Protein AF-A0A7C1S244-F1 (afdb_monomer)

Mean predicted aligned error: 8.12 Å

pLDDT: mean 73.87, std 13.4, range [36.84, 87.19]

Sequence (78 aa):
MASQGILKIIESSEKTVAEMLNSEDFVVIGLFELRPDEIKHLLEYYTQRNYLVEFGKGFPAPGSQESHPYAIIRKAFF

Secondary structure (DSSP, 8-state):
-----------S-HHHHHHHHHHSSEEEEE-TTS-HHHHHHHHHHHHTTTEEEEEEEEEEPTT--SEEEEEEEEE---

Radius of gyration: 12.25 Å; Cα contacts (8 Å, |Δi|>4): 114; chains: 1; bounding box: 37×20×34 Å

Nearest PDB structures (foldseek):
  2o0l-assembly1_A  TM=5.932E-01  e=7.125E-01  Homo sapiens
  3d3s-assembly1_B  TM=5.972E-01  e=1.470E+00  Bordetella parapertussis 12822
  2peh-assembly1_A  TM=4.963E-01  e=2.841E+00  Homo sapiens

Foldseek 3Di:
DDFDADADEDDQDLVVLVVSQVVGQKYKYFCVVPDPVSVVVSVVVLVVVQWDKDKDWADADVPGNHIGIMIMTGHDDD

Structure (mmCIF, N/CA/C/O backbone):
data_AF-A0A7C1S244-F1
#
_entry.id   AF-A0A7C1S244-F1
#
loop_
_atom_site.group_PDB
_atom_site.id
_atom_site.type_symbol
_atom_site.label_atom_id
_atom_site.label_alt_id
_atom_site.label_comp_id
_atom_site.label_asym_id
_atom_site.label_entity_id
_atom_site.label_seq_id
_atom_site.pdbx_PDB_ins_code
_atom_site.Cartn_x
_atom_site.Cartn_y
_atom_site.Cartn_z
_atom_site.occupancy
_atom_site.B_iso_or_equiv
_atom_site.auth_seq_id
_atom_site.auth_comp_id
_atom_site.auth_asym_id
_atom_site.auth_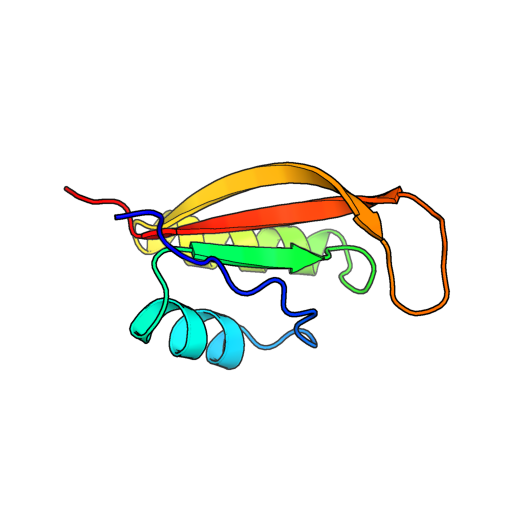atom_id
_atom_site.pdbx_PDB_model_num
ATOM 1 N N . MET 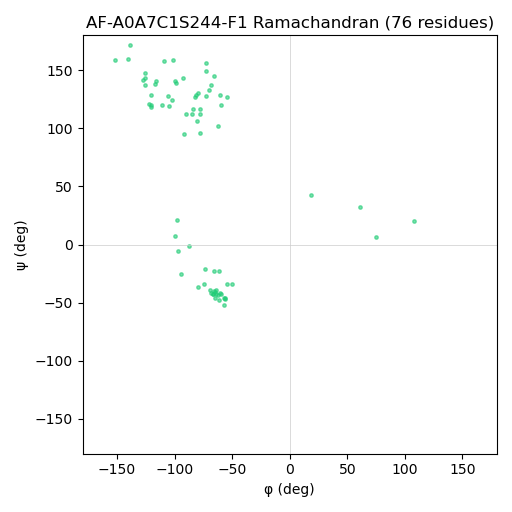A 1 1 ? -24.524 1.570 -2.260 1.00 40.06 1 MET A N 1
ATOM 2 C CA . MET A 1 1 ? -23.390 2.517 -2.263 1.00 40.06 1 MET A CA 1
ATOM 3 C C . MET A 1 1 ? -22.171 1.751 -2.728 1.00 40.06 1 MET A C 1
ATOM 5 O O . MET A 1 1 ? -21.799 0.801 -2.058 1.00 40.06 1 MET A O 1
ATOM 9 N N . ALA A 1 2 ? -21.633 2.069 -3.903 1.00 36.84 2 ALA A N 1
ATOM 10 C CA . ALA A 1 2 ? -20.349 1.528 -4.336 1.00 36.84 2 ALA A CA 1
ATOM 11 C C . ALA A 1 2 ? -19.273 2.507 -3.855 1.00 36.84 2 ALA A C 1
ATOM 13 O O . ALA A 1 2 ? -19.270 3.652 -4.307 1.00 36.84 2 ALA A O 1
ATOM 14 N N . SER A 1 3 ? -18.434 2.094 -2.902 1.00 40.38 3 SER A N 1
ATOM 15 C CA . SER A 1 3 ? -17.258 2.873 -2.502 1.00 40.38 3 SER A CA 1
ATOM 16 C C . SER A 1 3 ? -16.356 3.047 -3.727 1.00 40.38 3 SER A C 1
ATOM 18 O O . SER A 1 3 ? -15.936 2.061 -4.335 1.00 40.38 3 SER A O 1
ATOM 20 N N . GLN A 1 4 ? -16.112 4.295 -4.128 1.00 42.84 4 GLN A N 1
ATOM 21 C CA . GLN A 1 4 ? -15.147 4.628 -5.173 1.00 42.84 4 GLN A CA 1
ATOM 22 C C . GLN A 1 4 ? -13.761 4.617 -4.533 1.00 42.84 4 GLN A C 1
ATOM 24 O O . GLN A 1 4 ? -13.448 5.508 -3.762 1.00 42.84 4 GLN A O 1
ATOM 29 N N . GLY A 1 5 ? -12.952 3.595 -4.810 1.00 43.03 5 GLY A N 1
ATOM 30 C CA . GLY A 1 5 ? -11.541 3.621 -4.434 1.00 43.03 5 GLY A CA 1
ATOM 31 C C . GLY A 1 5 ? -10.736 4.399 -5.463 1.00 43.03 5 GLY A C 1
ATOM 32 O O . GLY A 1 5 ? -10.804 4.093 -6.656 1.00 43.03 5 GLY A O 1
ATOM 33 N N . ILE A 1 6 ? -9.967 5.391 -5.025 1.00 50.19 6 ILE A N 1
ATOM 34 C CA . ILE A 1 6 ? -9.054 6.121 -5.905 1.00 50.19 6 ILE A CA 1
ATOM 35 C C . ILE A 1 6 ? -7.798 5.272 -6.141 1.00 50.19 6 ILE A C 1
ATOM 37 O O . ILE A 1 6 ? -7.020 5.001 -5.226 1.00 50.19 6 ILE A O 1
ATOM 41 N N . LEU A 1 7 ? -7.573 4.885 -7.398 1.00 45.19 7 LEU A N 1
ATOM 42 C CA . LEU A 1 7 ? -6.308 4.314 -7.857 1.00 45.19 7 LEU A CA 1
ATOM 43 C C . LEU A 1 7 ? -5.306 5.464 -8.045 1.00 45.19 7 LEU A C 1
ATOM 45 O O . LEU A 1 7 ? -5.329 6.140 -9.073 1.00 45.19 7 LEU A O 1
ATOM 49 N N . LYS A 1 8 ? -4.453 5.732 -7.050 1.00 51.38 8 LYS A N 1
ATOM 50 C CA . LYS A 1 8 ? -3.405 6.758 -7.157 1.00 51.38 8 LYS A CA 1
ATOM 51 C C . LYS A 1 8 ? -2.036 6.132 -6.953 1.00 51.38 8 LYS A C 1
ATOM 53 O O . LYS A 1 8 ? -1.801 5.434 -5.977 1.00 51.38 8 LYS A O 1
ATOM 58 N N . ILE A 1 9 ? -1.141 6.400 -7.892 1.00 50.41 9 ILE A N 1
ATOM 59 C CA . ILE A 1 9 ? 0.268 6.022 -7.823 1.00 50.41 9 ILE A CA 1
ATOM 60 C C . ILE A 1 9 ? 0.918 7.031 -6.879 1.00 50.41 9 ILE A C 1
ATOM 62 O O . ILE A 1 9 ? 0.905 8.228 -7.166 1.00 50.41 9 ILE A O 1
ATOM 66 N N . ILE A 1 10 ? 1.356 6.575 -5.707 1.00 55.00 10 ILE A N 1
ATOM 67 C CA . ILE A 1 10 ? 1.913 7.438 -4.664 1.00 55.00 10 ILE A CA 1
ATOM 68 C C . ILE A 1 10 ? 3.425 7.253 -4.654 1.00 55.00 10 ILE A C 1
ATOM 70 O O . ILE A 1 10 ? 3.908 6.162 -4.359 1.00 55.00 10 ILE A O 1
ATOM 74 N N . GLU A 1 11 ? 4.151 8.338 -4.911 1.00 50.31 11 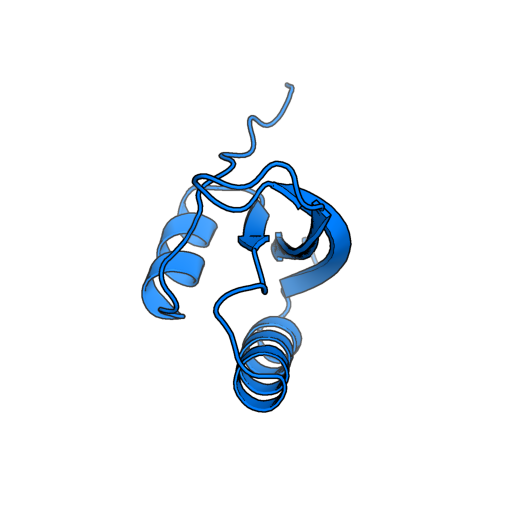GLU A N 1
ATOM 75 C CA . GLU A 1 11 ? 5.574 8.457 -4.593 1.00 50.31 11 GLU A CA 1
ATOM 76 C C . GLU A 1 11 ? 5.749 8.345 -3.066 1.00 50.31 11 GLU A C 1
ATOM 78 O O . GLU A 1 11 ? 5.398 9.247 -2.306 1.00 50.31 11 GLU A O 1
ATOM 83 N N . SER A 1 12 ? 6.177 7.155 -2.639 1.00 52.69 12 SER A N 1
ATOM 84 C CA . SER A 1 12 ? 6.841 6.738 -1.390 1.00 52.69 12 SER A CA 1
ATOM 85 C C . SER A 1 12 ? 6.786 7.623 -0.124 1.00 52.69 12 SER A C 1
ATOM 87 O O . SER A 1 12 ? 7.792 7.742 0.579 1.00 52.69 12 SER A O 1
ATOM 89 N N . SER A 1 13 ? 5.656 8.220 0.251 1.00 58.97 13 SER A N 1
ATOM 90 C CA . SER A 1 13 ? 5.541 8.868 1.562 1.00 58.97 13 SER A CA 1
ATOM 91 C C . SER A 1 13 ? 4.415 8.245 2.388 1.00 58.97 13 SER A C 1
ATOM 93 O O . SER A 1 13 ? 3.239 8.295 2.020 1.00 58.97 13 SER A O 1
ATOM 95 N N . GLU A 1 14 ? 4.778 7.658 3.537 1.00 62.31 14 GLU A N 1
ATOM 96 C CA . GLU A 1 14 ? 3.843 7.139 4.555 1.00 62.31 14 GLU A CA 1
ATOM 97 C C . GLU A 1 14 ? 2.776 8.181 4.920 1.00 62.31 14 GLU A C 1
ATOM 99 O O . GLU A 1 14 ? 1.612 7.860 5.171 1.00 62.31 14 GLU A O 1
ATOM 104 N N . LYS A 1 15 ? 3.179 9.458 4.899 1.00 63.19 15 LYS A N 1
ATOM 105 C CA . LYS A 1 15 ? 2.321 10.609 5.163 1.00 63.19 15 LYS A CA 1
ATOM 106 C C . LYS A 1 15 ? 1.220 10.750 4.109 1.00 63.19 15 LYS A C 1
ATOM 108 O O . LYS A 1 15 ? 0.070 10.960 4.475 1.00 63.19 15 LYS A O 1
ATOM 113 N N . THR A 1 16 ? 1.535 10.558 2.829 1.00 72.25 16 THR A N 1
ATOM 114 C CA . THR A 1 16 ? 0.554 10.636 1.734 1.00 72.25 16 THR A CA 1
ATOM 115 C C . THR A 1 16 ? -0.467 9.509 1.816 1.00 72.25 16 THR A C 1
ATOM 117 O O . THR A 1 16 ? -1.660 9.742 1.655 1.00 72.25 16 THR A O 1
ATOM 120 N N . VAL A 1 17 ? -0.024 8.291 2.117 1.00 73.94 17 VAL A N 1
ATOM 121 C CA . VAL A 1 17 ? -0.923 7.138 2.257 1.00 73.94 17 VAL A CA 1
ATOM 122 C C . VAL A 1 17 ? -1.836 7.307 3.474 1.00 73.94 17 VAL A C 1
ATOM 124 O O . VAL A 1 17 ? -3.033 7.059 3.372 1.00 73.94 17 VAL A O 1
ATOM 127 N N . ALA A 1 18 ? -1.308 7.778 4.609 1.00 72.12 18 ALA A N 1
ATOM 128 C CA . ALA A 1 18 ? -2.107 8.050 5.804 1.00 72.12 18 ALA A CA 1
ATOM 129 C C . ALA A 1 18 ? -3.128 9.182 5.585 1.00 72.12 18 ALA A C 1
ATOM 131 O O . ALA A 1 18 ? -4.275 9.067 6.012 1.00 72.12 18 ALA A O 1
ATOM 132 N N . GLU A 1 19 ? -2.741 10.256 4.890 1.00 78.50 19 GLU A N 1
ATOM 133 C CA . GLU A 1 19 ? -3.652 11.343 4.514 1.00 78.50 19 GLU A CA 1
ATOM 134 C C . GLU A 1 19 ? -4.769 10.849 3.590 1.00 78.50 19 GLU A C 1
ATOM 136 O O . GLU A 1 19 ? -5.933 11.169 3.820 1.00 78.50 19 GLU A O 1
ATOM 141 N N . MET A 1 20 ? -4.448 10.020 2.594 1.00 75.88 20 MET A N 1
ATOM 142 C CA . MET A 1 20 ? -5.457 9.436 1.705 1.00 75.88 20 MET A CA 1
ATOM 143 C C . MET A 1 20 ? -6.382 8.479 2.450 1.00 75.88 20 MET A C 1
ATOM 145 O O . MET A 1 20 ? -7.596 8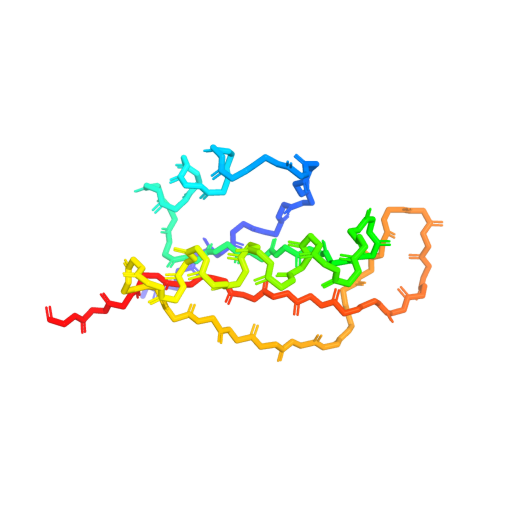.536 2.269 1.00 75.88 20 MET A O 1
ATOM 149 N N . LEU A 1 21 ? -5.840 7.671 3.360 1.00 77.69 21 LEU A N 1
ATOM 150 C CA . LEU A 1 21 ? -6.649 6.832 4.230 1.00 77.69 21 LEU A CA 1
ATOM 151 C C . LEU A 1 21 ? -7.579 7.658 5.118 1.00 77.69 21 LEU A C 1
ATOM 153 O O . LEU A 1 21 ? -8.596 7.122 5.503 1.00 77.69 21 LEU A O 1
ATOM 157 N N . ASN A 1 22 ? -7.353 8.940 5.427 1.00 77.88 22 ASN A N 1
ATOM 158 C CA . ASN A 1 22 ? -8.359 9.713 6.175 1.00 77.88 22 ASN A CA 1
ATOM 159 C C . ASN A 1 22 ? -9.670 9.879 5.393 1.00 77.88 22 ASN A C 1
ATOM 161 O O . ASN A 1 22 ? -10.742 9.769 5.989 1.00 77.88 22 ASN A O 1
ATOM 165 N N . SER A 1 23 ? -9.582 10.103 4.082 1.00 74.62 23 SER A N 1
ATOM 166 C CA . SER A 1 23 ? -10.733 10.384 3.214 1.00 74.62 23 SER A CA 1
ATOM 167 C C . SER A 1 23 ? -11.295 9.147 2.516 1.00 74.62 23 SER A C 1
ATOM 169 O O . SER A 1 23 ? -12.480 9.124 2.201 1.00 74.62 23 SER A O 1
ATOM 171 N N . GLU A 1 24 ? -10.472 8.120 2.319 1.00 79.62 24 GLU A N 1
ATOM 172 C CA . GLU A 1 24 ? -10.820 6.922 1.556 1.00 79.62 24 GLU A CA 1
ATOM 173 C C . GLU A 1 24 ? -10.995 5.688 2.460 1.00 79.62 24 GLU A C 1
ATOM 175 O O . GLU A 1 24 ? -10.462 5.607 3.574 1.00 79.62 24 GLU A O 1
ATOM 180 N N . ASP A 1 25 ? -11.739 4.693 1.967 1.00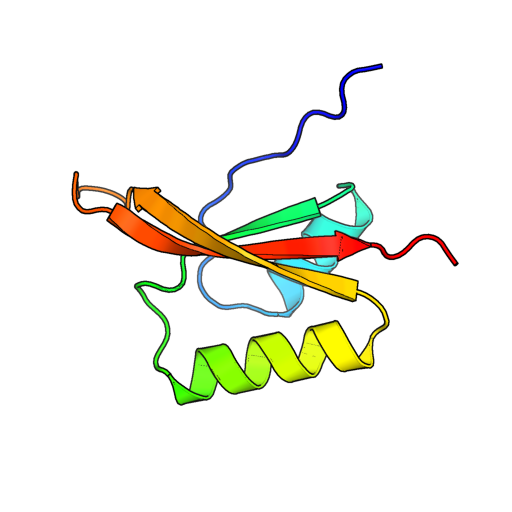 79.75 25 ASP A N 1
ATOM 181 C CA . ASP A 1 25 ? -11.890 3.389 2.633 1.00 79.75 25 ASP A CA 1
ATOM 182 C C . ASP A 1 25 ? -10.621 2.529 2.493 1.00 79.75 25 ASP A C 1
ATOM 184 O O . ASP A 1 25 ? -10.263 1.758 3.393 1.00 79.75 25 ASP A O 1
ATOM 188 N N . PHE A 1 26 ? -9.938 2.655 1.353 1.00 83.62 26 PHE A N 1
ATOM 189 C CA . PHE A 1 26 ? -8.698 1.955 1.045 1.00 83.62 26 PHE A CA 1
ATOM 190 C C . PHE A 1 26 ? -7.821 2.752 0.079 1.00 83.62 26 PHE A C 1
ATOM 192 O O . PHE A 1 26 ? -8.303 3.591 -0.679 1.00 83.62 26 PHE A O 1
ATOM 199 N N . VAL A 1 27 ? -6.529 2.441 0.076 1.00 83.19 27 VAL A N 1
ATOM 200 C CA . VAL A 1 27 ? -5.521 3.002 -0.826 1.00 83.19 27 VAL A CA 1
ATOM 201 C C . VAL A 1 27 ? -4.795 1.857 -1.518 1.00 83.19 27 VAL A C 1
ATOM 203 O O . VAL A 1 27 ? -4.457 0.858 -0.886 1.00 83.19 27 VAL A O 1
ATOM 206 N N . VAL A 1 28 ? -4.554 1.996 -2.820 1.00 81.25 28 VAL A N 1
ATOM 207 C CA . VAL A 1 28 ? -3.769 1.039 -3.610 1.00 81.25 28 VAL A CA 1
ATOM 208 C C . VAL A 1 28 ? -2.402 1.646 -3.894 1.00 81.25 28 VAL A C 1
ATOM 210 O O . VAL A 1 28 ? -2.326 2.758 -4.406 1.00 81.25 28 VAL A O 1
ATOM 213 N N . ILE A 1 29 ? -1.332 0.919 -3.582 1.00 79.38 29 ILE A N 1
ATOM 214 C CA . ILE A 1 29 ? 0.052 1.379 -3.720 1.00 79.38 29 ILE A CA 1
ATOM 215 C C . ILE A 1 29 ? 0.804 0.413 -4.627 1.00 79.38 29 ILE A C 1
ATOM 217 O O . ILE A 1 29 ? 0.922 -0.773 -4.317 1.00 79.38 29 ILE A O 1
ATOM 221 N N . GLY A 1 30 ? 1.336 0.922 -5.737 1.00 81.62 30 GLY A N 1
ATOM 222 C CA . GLY A 1 30 ? 2.281 0.177 -6.561 1.00 81.62 30 GLY A CA 1
ATOM 223 C C . GLY A 1 30 ? 3.622 0.030 -5.844 1.00 81.62 30 GLY A C 1
ATOM 224 O O . GLY A 1 30 ? 4.144 0.999 -5.303 1.00 81.62 30 GLY A O 1
ATOM 225 N N . LEU A 1 31 ? 4.187 -1.177 -5.834 1.00 81.69 31 LEU A N 1
ATOM 226 C CA . LEU A 1 31 ? 5.431 -1.479 -5.116 1.00 81.69 31 LEU A CA 1
ATOM 227 C C . LEU A 1 31 ? 6.667 -1.488 -6.036 1.00 81.69 31 LEU A C 1
ATOM 229 O O . LEU A 1 31 ? 7.740 -1.889 -5.606 1.00 81.69 31 LEU A O 1
ATOM 233 N N . PHE A 1 32 ? 6.528 -1.086 -7.305 1.00 77.69 32 PHE A N 1
ATOM 234 C CA . PHE A 1 32 ? 7.579 -1.205 -8.328 1.00 77.69 32 PHE A CA 1
ATOM 235 C C . PHE A 1 32 ? 8.736 -0.209 -8.178 1.00 77.69 32 PHE A C 1
ATOM 237 O O . PHE A 1 32 ? 9.819 -0.476 -8.688 1.00 77.69 32 PHE A O 1
ATOM 244 N N . GLU A 1 33 ? 8.530 0.902 -7.470 1.00 74.50 33 GLU A N 1
ATOM 245 C CA . GLU A 1 33 ? 9.578 1.901 -7.185 1.00 74.50 33 GLU A CA 1
ATOM 246 C C . GLU A 1 33 ? 10.222 1.704 -5.808 1.00 74.50 33 GLU A C 1
ATOM 248 O O . GLU A 1 33 ? 11.185 2.388 -5.474 1.00 74.50 33 GLU A O 1
ATOM 253 N N . LEU A 1 34 ? 9.708 0.766 -5.006 1.00 75.25 34 LEU A N 1
ATOM 254 C CA . LEU A 1 34 ? 10.173 0.521 -3.646 1.00 75.25 34 LEU A CA 1
ATOM 255 C C . LEU A 1 34 ? 11.132 -0.665 -3.607 1.00 75.25 34 LEU A C 1
ATOM 257 O O . LEU A 1 34 ? 10.894 -1.715 -4.210 1.00 75.25 34 LEU A O 1
ATOM 261 N N . ARG A 1 35 ? 12.200 -0.536 -2.824 1.00 80.19 35 ARG A N 1
ATOM 262 C CA . ARG A 1 35 ? 13.085 -1.662 -2.530 1.00 80.19 35 ARG A CA 1
ATOM 263 C C . ARG A 1 35 ? 12.400 -2.646 -1.571 1.00 80.19 35 ARG A C 1
ATOM 265 O O . ARG A 1 35 ? 11.514 -2.254 -0.810 1.00 80.19 35 ARG A O 1
ATOM 272 N N . PRO A 1 36 ? 12.797 -3.932 -1.552 1.00 80.81 36 PRO A N 1
ATOM 273 C CA . PRO A 1 36 ? 12.174 -4.934 -0.681 1.00 80.81 36 PRO A CA 1
ATOM 274 C C . PRO A 1 36 ? 12.153 -4.573 0.815 1.00 80.81 36 PRO A C 1
ATOM 276 O O . PRO A 1 36 ? 11.203 -4.916 1.516 1.00 80.81 36 PRO A O 1
ATOM 279 N N . ASP A 1 37 ? 13.178 -3.877 1.309 1.00 82.94 37 ASP A N 1
ATOM 280 C CA . ASP A 1 37 ? 13.264 -3.362 2.679 1.00 82.94 37 ASP A CA 1
ATOM 281 C C . ASP A 1 37 ? 12.268 -2.225 2.946 1.00 82.94 37 ASP A C 1
ATOM 283 O O . ASP A 1 37 ? 11.628 -2.211 3.997 1.00 82.94 37 ASP A O 1
ATOM 287 N N . GLU A 1 38 ? 12.070 -1.328 1.979 1.00 79.62 38 GLU A N 1
ATOM 288 C CA . GLU A 1 38 ? 11.088 -0.237 2.053 1.00 79.62 38 GLU A CA 1
ATOM 289 C C . GLU A 1 38 ? 9.659 -0.775 2.020 1.00 79.62 38 GLU A C 1
ATOM 291 O O . GLU A 1 38 ? 8.819 -0.360 2.817 1.00 79.62 38 GLU A O 1
ATOM 296 N N . ILE A 1 39 ? 9.403 -1.766 1.160 1.00 80.38 39 ILE A N 1
ATOM 297 C CA . ILE A 1 39 ? 8.136 -2.499 1.131 1.00 80.38 39 ILE A CA 1
ATOM 298 C C . ILE A 1 39 ? 7.887 -3.117 2.507 1.00 80.38 39 ILE A C 1
ATOM 300 O O . ILE A 1 39 ? 6.836 -2.889 3.098 1.00 80.38 39 ILE A O 1
ATOM 304 N N . LYS A 1 40 ? 8.857 -3.856 3.058 1.00 83.50 40 LYS A N 1
ATOM 305 C CA . LYS A 1 40 ? 8.720 -4.484 4.378 1.00 83.50 40 LYS A CA 1
ATOM 306 C C . LYS A 1 40 ? 8.399 -3.458 5.471 1.00 83.50 40 LYS A C 1
ATOM 308 O O . LYS A 1 40 ? 7.477 -3.690 6.249 1.00 83.50 40 LYS A O 1
ATOM 313 N N . HIS A 1 41 ? 9.110 -2.331 5.501 1.00 83.62 41 HIS A N 1
ATOM 314 C CA . HIS A 1 41 ? 8.884 -1.275 6.488 1.00 83.62 41 HIS A CA 1
ATOM 315 C C . HIS A 1 41 ? 7.474 -0.679 6.390 1.00 83.62 41 HIS A C 1
ATOM 317 O O . HIS A 1 41 ? 6.765 -0.598 7.393 1.00 83.62 41 HIS A O 1
ATOM 323 N N . LEU A 1 42 ? 7.039 -0.341 5.172 1.00 80.50 42 LEU A N 1
ATOM 324 C C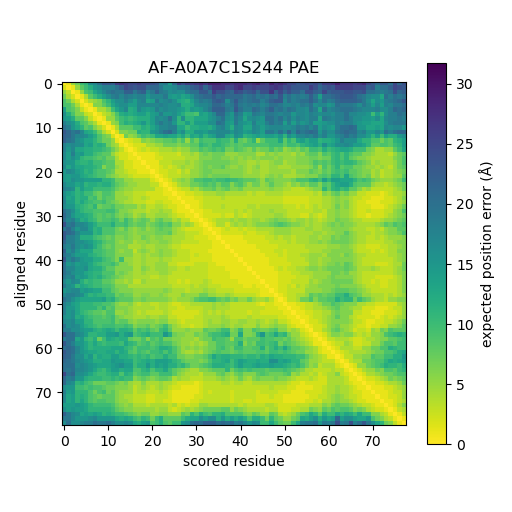A . LEU A 1 42 ? 5.706 0.193 4.897 1.00 80.50 42 LEU A CA 1
ATOM 325 C C . LEU A 1 42 ? 4.615 -0.768 5.392 1.00 80.50 42 LEU A C 1
ATOM 327 O O . LEU A 1 42 ? 3.665 -0.373 6.063 1.00 80.50 42 LEU A O 1
ATOM 331 N N . LEU A 1 43 ? 4.761 -2.058 5.101 1.00 79.25 43 LEU A N 1
ATOM 332 C CA . LEU A 1 43 ? 3.795 -3.083 5.492 1.00 79.25 43 LEU A CA 1
ATOM 333 C C . LEU A 1 43 ? 3.712 -3.255 7.010 1.00 79.25 43 LEU A C 1
ATOM 335 O O . LEU A 1 43 ? 2.613 -3.312 7.565 1.00 79.25 43 LEU A O 1
ATOM 339 N N . GLU A 1 44 ? 4.860 -3.325 7.685 1.00 84.94 44 GLU A N 1
ATOM 340 C CA . GLU A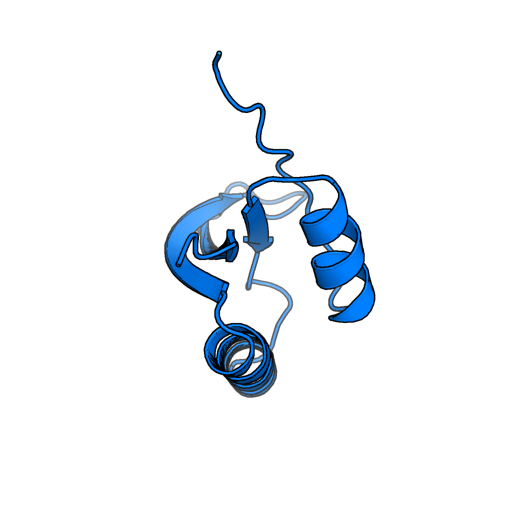 1 44 ? 4.929 -3.408 9.145 1.00 84.94 44 GLU A CA 1
ATOM 341 C C . GLU A 1 44 ? 4.275 -2.179 9.789 1.00 84.94 44 GLU A C 1
ATOM 343 O O . GLU A 1 44 ? 3.471 -2.325 10.712 1.00 84.94 44 GLU A O 1
ATOM 348 N N . TYR A 1 45 ? 4.528 -0.986 9.245 1.00 85.00 45 TYR A N 1
ATOM 349 C CA . TYR A 1 45 ? 3.952 0.273 9.711 1.00 85.00 45 TYR A CA 1
ATOM 350 C C . TYR A 1 45 ? 2.415 0.260 9.721 1.00 85.00 45 TYR A C 1
ATOM 352 O O . TYR A 1 45 ? 1.804 0.689 10.709 1.00 85.00 45 TYR A O 1
ATOM 360 N N . TYR A 1 46 ? 1.777 -0.210 8.642 1.00 83.88 46 TYR A N 1
ATOM 361 C CA . TYR A 1 46 ? 0.312 -0.229 8.527 1.00 83.88 46 TYR A CA 1
ATOM 362 C C . TYR A 1 46 ? -0.322 -1.400 9.273 1.00 83.88 46 TYR A C 1
ATOM 364 O O . TYR A 1 46 ? -1.348 -1.217 9.929 1.00 83.88 46 TYR A O 1
ATOM 372 N N . THR A 1 47 ? 0.326 -2.565 9.268 1.00 82.94 47 THR A N 1
ATOM 373 C CA . THR A 1 47 ? -0.138 -3.736 10.027 1.00 82.94 47 THR A CA 1
ATOM 374 C C . THR A 1 47 ? -0.184 -3.432 11.529 1.00 82.94 47 THR A C 1
ATOM 376 O O . THR A 1 47 ? -1.167 -3.747 12.194 1.00 82.94 47 THR A O 1
ATOM 379 N N . GLN A 1 48 ? 0.827 -2.739 12.070 1.00 85.06 48 GLN A N 1
ATOM 380 C CA . GLN A 1 48 ? 0.861 -2.318 13.481 1.00 85.06 48 GLN A CA 1
ATOM 381 C C . GLN A 1 48 ? -0.226 -1.299 13.851 1.00 85.06 48 GLN A C 1
ATOM 383 O O . GLN A 1 48 ? -0.579 -1.168 15.020 1.00 85.06 48 GLN A O 1
ATOM 388 N N . ARG A 1 49 ? -0.757 -0.561 12.871 1.00 81.38 49 ARG A N 1
ATOM 389 C CA . ARG A 1 49 ? -1.768 0.488 13.066 1.00 81.38 49 ARG A CA 1
ATOM 390 C C . ARG A 1 49 ? -3.191 0.011 12.796 1.00 81.38 49 ARG A C 1
ATOM 392 O O . ARG A 1 49 ? -4.064 0.841 12.562 1.00 81.38 49 ARG A O 1
ATOM 399 N N . ASN A 1 50 ? -3.431 -1.299 12.851 1.00 83.69 50 ASN A N 1
ATOM 400 C CA . ASN A 1 50 ? -4.748 -1.892 12.618 1.00 83.69 50 ASN A CA 1
ATOM 401 C C . ASN A 1 50 ? -5.303 -1.604 11.212 1.00 83.69 50 ASN A C 1
ATOM 403 O O . ASN A 1 50 ? -6.513 -1.496 11.031 1.00 83.69 50 ASN A O 1
ATOM 407 N N . TYR A 1 51 ? -4.440 -1.488 10.202 1.00 86.00 51 TYR A N 1
ATOM 408 C CA . TYR A 1 51 ? -4.880 -1.526 8.810 1.00 86.00 51 TYR A CA 1
ATOM 409 C C . TYR A 1 51 ? -4.801 -2.954 8.278 1.00 86.00 51 TYR A C 1
ATOM 411 O O . TYR A 1 51 ? -3.875 -3.704 8.589 1.00 86.00 51 TYR A O 1
ATOM 419 N N . LEU A 1 52 ? -5.769 -3.319 7.442 1.00 85.88 52 LEU A N 1
ATOM 420 C CA . LEU A 1 52 ? -5.707 -4.532 6.643 1.00 85.88 52 LEU A CA 1
ATOM 421 C C . LEU A 1 52 ? -4.826 -4.263 5.424 1.00 85.88 52 LEU A C 1
ATOM 423 O O . LEU A 1 52 ? -5.041 -3.279 4.715 1.00 85.88 52 LEU A O 1
ATOM 427 N N . VAL A 1 53 ? -3.861 -5.146 5.176 1.00 87.12 53 VAL A N 1
ATOM 428 C CA . VAL A 1 53 ? -2.972 -5.050 4.019 1.00 87.12 53 VAL A CA 1
ATOM 429 C C . VAL A 1 53 ? -3.114 -6.299 3.152 1.00 87.12 53 VAL A C 1
ATOM 431 O O . VAL A 1 53 ? -2.871 -7.411 3.618 1.00 87.12 53 VAL A O 1
ATOM 434 N N . GLU A 1 54 ? -3.513 -6.120 1.894 1.00 86.62 54 GLU A N 1
ATOM 435 C CA . GLU A 1 54 ? -3.718 -7.195 0.917 1.00 86.62 54 GLU A CA 1
ATOM 436 C C . GLU A 1 54 ? -2.743 -7.048 -0.256 1.00 86.62 54 GLU A C 1
ATOM 438 O O . GLU A 1 54 ? -2.534 -5.947 -0.764 1.00 86.62 54 GLU A O 1
ATOM 443 N N . PHE A 1 55 ? -2.164 -8.154 -0.723 1.00 84.88 55 PHE A N 1
ATOM 444 C CA . PHE A 1 55 ? -1.234 -8.146 -1.855 1.00 84.88 55 PHE A CA 1
ATOM 445 C C . PHE A 1 55 ? -1.915 -8.561 -3.147 1.00 84.88 55 PHE A C 1
ATOM 447 O O . PHE A 1 55 ? -2.675 -9.529 -3.181 1.00 84.88 55 PHE A O 1
ATOM 454 N N . GLY A 1 56 ? -1.555 -7.886 -4.234 1.00 83.31 56 GLY A N 1
ATOM 455 C CA . GLY A 1 56 ? -1.993 -8.252 -5.570 1.00 83.31 56 GLY A CA 1
ATOM 456 C C . GLY A 1 56 ? -0.890 -8.143 -6.617 1.00 83.31 56 GLY A C 1
ATOM 457 O O . GLY A 1 56 ? 0.215 -7.649 -6.374 1.00 83.31 56 GLY A O 1
ATOM 458 N N . LYS A 1 57 ? -1.210 -8.641 -7.811 1.00 79.75 57 LYS A N 1
ATOM 459 C CA . LYS A 1 57 ? -0.405 -8.520 -9.032 1.00 79.75 57 LYS A CA 1
ATOM 460 C C . LYS A 1 57 ? -1.272 -7.913 -10.128 1.00 79.75 57 LYS A C 1
ATOM 462 O O . LYS A 1 57 ? -2.469 -8.187 -10.160 1.00 79.75 57 LYS A O 1
ATOM 467 N N . GLY A 1 58 ? -0.674 -7.135 -11.026 1.00 78.19 58 GLY A N 1
ATOM 468 C CA . GLY A 1 58 ? -1.401 -6.531 -12.150 1.00 78.19 58 GLY A CA 1
ATOM 469 C C . GLY A 1 58 ? -1.613 -5.025 -12.034 1.00 78.19 58 GLY A C 1
ATOM 470 O O . GLY A 1 58 ? -2.502 -4.494 -12.689 1.00 78.19 58 GLY A O 1
ATOM 471 N N . PHE A 1 59 ? -0.819 -4.333 -11.213 1.00 80.19 59 PHE A N 1
ATOM 472 C CA . PHE A 1 59 ? -0.821 -2.874 -11.184 1.00 80.19 59 PHE A CA 1
ATOM 473 C C . PHE A 1 59 ? 0.097 -2.353 -12.299 1.00 80.19 59 PHE A C 1
ATOM 475 O O . PHE A 1 59 ? 1.290 -2.665 -12.270 1.00 80.19 59 PHE A O 1
ATOM 482 N N . PRO A 1 60 ? -0.421 -1.617 -13.297 1.00 71.19 60 PRO A N 1
ATOM 483 C CA . PRO A 1 60 ? 0.407 -1.075 -14.366 1.00 71.19 60 PRO A CA 1
ATOM 484 C C . PRO A 1 60 ? 1.253 0.084 -13.828 1.00 71.19 60 PRO A C 1
ATOM 486 O O . PRO A 1 60 ? 0.720 1.017 -13.222 1.00 71.19 60 PRO A O 1
ATOM 489 N N . ALA A 1 61 ? 2.568 0.036 -14.040 1.00 68.44 61 ALA A N 1
ATOM 490 C CA . ALA A 1 61 ? 3.431 1.176 -13.738 1.00 68.44 61 ALA A CA 1
ATOM 491 C C . ALA A 1 61 ? 3.221 2.293 -14.782 1.00 68.44 61 ALA A C 1
ATOM 493 O O . ALA A 1 61 ? 2.921 2.002 -15.945 1.00 68.44 61 ALA A O 1
ATOM 494 N N . PRO A 1 62 ? 3.381 3.579 -14.418 1.00 69.25 62 PRO A N 1
ATOM 495 C CA . PRO A 1 62 ? 3.299 4.676 -15.375 1.00 69.25 62 PRO A CA 1
ATOM 496 C C . PRO A 1 62 ? 4.271 4.450 -16.536 1.00 69.25 62 PRO A C 1
ATOM 498 O O . PRO A 1 62 ? 5.459 4.225 -16.326 1.00 69.25 62 PRO A O 1
ATOM 501 N N . GLY A 1 63 ? 3.772 4.505 -17.770 1.00 72.88 63 GLY A N 1
ATOM 502 C CA . GLY A 1 63 ? 4.610 4.318 -18.959 1.00 72.88 63 GLY A CA 1
ATOM 503 C C . GLY A 1 63 ? 5.038 2.871 -19.237 1.00 72.88 63 GLY A C 1
ATOM 504 O O . GLY A 1 63 ? 5.794 2.653 -20.181 1.00 72.88 63 GLY A O 1
ATOM 505 N N . SER A 1 64 ? 4.535 1.885 -18.486 1.00 74.94 64 SER A N 1
ATOM 506 C CA . SER A 1 64 ? 4.782 0.461 -18.722 1.00 74.94 64 SER A CA 1
ATOM 507 C C . SER A 1 64 ? 3.471 -0.328 -18.790 1.00 74.94 64 SER A C 1
ATOM 509 O O . SER A 1 64 ? 2.534 -0.079 -18.036 1.00 74.94 64 SER A O 1
ATOM 511 N N . GLN A 1 65 ? 3.399 -1.305 -19.698 1.00 76.81 65 GLN A N 1
ATOM 512 C CA . GLN A 1 65 ? 2.322 -2.310 -19.700 1.00 76.81 65 GLN A CA 1
ATOM 513 C C . GLN A 1 65 ? 2.651 -3.514 -18.806 1.00 76.81 65 GLN A C 1
ATOM 515 O O . GLN A 1 65 ? 1.856 -4.448 -18.695 1.00 76.81 65 GLN A O 1
ATOM 520 N N . GLU A 1 66 ? 3.831 -3.520 -18.188 1.00 78.56 66 GLU A N 1
ATOM 521 C CA . GLU A 1 66 ? 4.245 -4.592 -17.301 1.00 78.56 66 GLU A CA 1
ATOM 522 C C . GLU A 1 66 ? 3.401 -4.588 -16.019 1.00 78.56 66 GLU A C 1
ATOM 524 O O . GLU A 1 66 ? 3.054 -3.550 -15.452 1.00 78.56 66 GLU A O 1
ATOM 529 N N . SER A 1 67 ? 3.009 -5.788 -15.597 1.00 80.25 67 SER A N 1
ATOM 530 C CA . SER A 1 67 ? 2.200 -5.992 -14.401 1.00 80.25 67 SER A CA 1
ATOM 531 C C . SER A 1 67 ? 3.091 -6.058 -13.172 1.00 80.25 67 SER A C 1
ATOM 533 O O . SER A 1 67 ? 3.811 -7.036 -12.976 1.00 80.25 67 SER A O 1
ATOM 535 N N . HIS A 1 68 ? 2.981 -5.058 -12.302 1.00 81.62 68 HIS A N 1
ATOM 536 C CA . HIS A 1 68 ? 3.789 -4.964 -11.094 1.00 81.62 68 HIS A CA 1
ATOM 537 C C . HIS A 1 68 ? 3.024 -5.392 -9.831 1.00 81.62 68 HIS A C 1
ATOM 539 O O . HIS A 1 68 ? 1.781 -5.417 -9.820 1.00 81.62 68 HIS A O 1
ATOM 545 N N . PRO A 1 69 ? 3.753 -5.772 -8.762 1.00 83.94 69 PRO A N 1
ATOM 546 C CA . PRO A 1 69 ? 3.158 -6.017 -7.457 1.00 83.94 69 PRO A CA 1
ATOM 547 C C . PRO A 1 69 ? 2.590 -4.726 -6.861 1.00 83.94 69 PRO A C 1
ATOM 549 O O . PRO A 1 69 ? 3.153 -3.641 -7.021 1.00 83.94 69 PRO A O 1
ATOM 552 N N . TYR A 1 70 ? 1.484 -4.863 -6.139 1.00 85.75 70 TYR A N 1
ATOM 553 C CA . TYR A 1 70 ? 0.857 -3.772 -5.404 1.00 85.75 70 TYR A CA 1
ATOM 554 C C . TYR A 1 70 ? 0.336 -4.249 -4.050 1.00 85.75 70 TYR A C 1
ATOM 556 O O . TYR A 1 70 ? 0.104 -5.444 -3.841 1.00 85.75 70 TYR A O 1
ATOM 564 N N . ALA A 1 71 ? 0.131 -3.298 -3.146 1.00 86.62 71 ALA A N 1
ATOM 565 C CA . ALA A 1 71 ? -0.551 -3.507 -1.879 1.00 86.62 71 ALA A CA 1
ATOM 566 C C . ALA A 1 71 ? -1.839 -2.676 -1.831 1.00 86.62 71 ALA A C 1
ATOM 568 O O . ALA A 1 71 ? -1.868 -1.531 -2.281 1.00 86.62 71 ALA A O 1
ATOM 569 N N . ILE A 1 72 ? -2.902 -3.250 -1.279 1.00 86.56 72 ILE A N 1
ATOM 570 C CA . ILE A 1 72 ? -4.116 -2.540 -0.884 1.00 86.56 72 ILE A CA 1
ATOM 571 C C . ILE A 1 72 ? -4.049 -2.365 0.623 1.00 86.56 72 ILE A C 1
ATOM 573 O O . ILE A 1 72 ? -3.922 -3.345 1.350 1.00 86.56 72 ILE A O 1
ATOM 577 N N . ILE A 1 73 ? -4.155 -1.129 1.089 1.00 87.19 73 ILE A N 1
ATOM 578 C CA . ILE A 1 73 ? -4.203 -0.792 2.508 1.00 87.19 73 ILE A CA 1
ATOM 579 C C . ILE A 1 73 ? -5.608 -0.298 2.804 1.00 87.19 73 ILE A C 1
ATOM 581 O O . ILE A 1 73 ?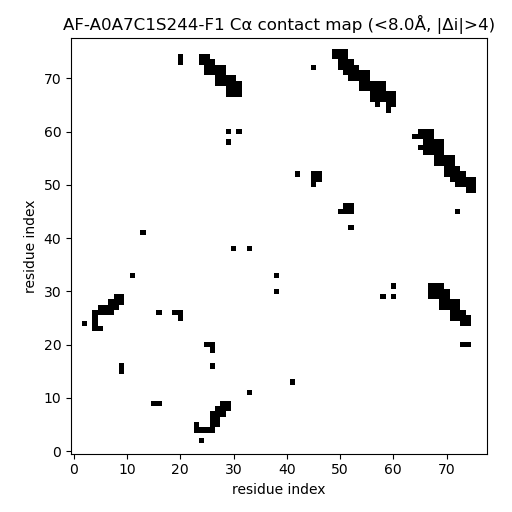 -6.057 0.673 2.203 1.00 87.19 73 ILE A O 1
ATOM 585 N N . ARG A 1 74 ? -6.319 -0.969 3.704 1.00 86.12 74 ARG A N 1
ATOM 586 C CA . ARG A 1 74 ? -7.715 -0.682 4.049 1.00 86.12 74 ARG A CA 1
ATOM 587 C C . ARG A 1 74 ? -7.842 -0.464 5.551 1.00 86.12 74 ARG A C 1
ATOM 589 O O . ARG A 1 74 ? -7.186 -1.147 6.336 1.00 86.12 74 ARG A O 1
ATOM 596 N N . LYS A 1 75 ? -8.708 0.462 5.970 1.00 82.81 75 LYS A N 1
ATOM 597 C CA . LYS A 1 75 ? -9.082 0.592 7.388 1.00 82.81 75 LYS A CA 1
ATOM 598 C C . LYS A 1 75 ? -9.728 -0.705 7.873 1.00 82.81 75 LYS A C 1
ATOM 600 O O . LYS A 1 75 ? -10.663 -1.196 7.240 1.00 82.81 75 LYS A O 1
ATOM 605 N N . ALA A 1 76 ? -9.256 -1.256 8.985 1.00 73.69 76 ALA A N 1
ATOM 606 C CA . ALA A 1 76 ? -9.964 -2.354 9.623 1.00 73.69 76 ALA A CA 1
ATOM 607 C C . ALA A 1 76 ? -11.114 -1.797 10.479 1.00 73.69 76 ALA A C 1
ATOM 609 O O . ALA A 1 76 ? -10.918 -0.882 11.278 1.00 73.69 76 ALA A O 1
ATOM 610 N N . PHE A 1 77 ? -12.320 -2.327 10.279 1.00 62.62 77 PHE A N 1
ATOM 611 C CA . PHE A 1 77 ? -13.507 -1.987 11.063 1.00 62.62 77 PHE A CA 1
ATOM 612 C C . PHE A 1 77 ? -13.591 -2.979 12.230 1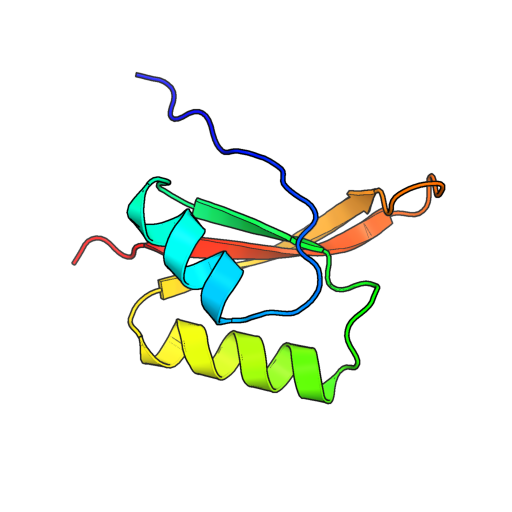.00 62.62 77 PHE A C 1
ATOM 614 O O . PHE A 1 77 ? -14.058 -4.101 12.034 1.00 62.62 77 PHE A O 1
ATOM 621 N N . PHE A 1 78 ? -13.070 -2.603 13.399 1.00 59.47 78 PHE A N 1
ATOM 622 C CA . PHE A 1 78 ? -13.187 -3.381 14.639 1.00 59.47 78 PHE A CA 1
ATOM 623 C C . PHE A 1 78 ? -14.177 -2.722 15.594 1.00 59.47 78 PHE A C 1
ATOM 625 O O . PHE A 1 78 ? -14.155 -1.471 15.677 1.00 59.47 78 PHE A O 1
#

Solvent-accessible surface area (backbone atoms only — not comparable to full-atom values): 4786 Å² total; per-residue (Å²): 135,81,86,82,69,64,86,49,87,63,85,90,41,73,66,58,55,54,56,48,44,73,81,38,72,40,44,44,39,63,45,80,88,51,52,74,67,54,49,51,51,55,52,52,58,39,52,75,67,56,31,44,76,47,82,50,74,64,41,64,46,90,100,42,90,56,65,27,49,26,40,38,43,26,71,55,91,126